Protein AF-A0A960UQD1-F1 (afdb_monomer)

Secondary structure (DSSP, 8-state):
-----TT---------PEEEEEEEEEE--TTHHHHHHHHHHHTTPEEEEEEEEEETTEEEEEEEEEE-TTS-HHHHHHHHHHHHHHHT--EEEEEE-HHHHHHHHHGGGSPP-------SS--HHHHHHHHHHHHHTT--------

Nearest PDB structures (foldseek):
  5is2-assembly1_A-2  TM=7.705E-01  e=4.097E-08  Mycobacterium avium 104
  5it4-assembly1_A-2  TM=7.720E-01  e=9.795E-08  Mycobacterium avium 104
  8a1z-assembly1_A  TM=7.760E-01  e=1.423E-07  Mycobacterium avium 104
  5t41-assembly1_A  TM=7.664E-01  e=1.612E-07  Mycobacterium avium 104
  1u8s-assembly1_A  TM=6.245E-01  e=1.828E-05  Vibrio cholerae

Solvent-accessible surface area (backbone atoms only — not comparable to full-atom values): 9170 Å² total; per-residue (Å²): 136,81,86,75,74,88,84,69,79,84,78,89,70,96,58,76,56,49,36,39,38,38,41,36,46,39,77,58,60,94,59,53,68,58,57,51,50,51,54,39,54,78,65,65,41,43,77,78,47,76,48,76,50,74,58,96,55,36,29,40,37,42,37,34,32,39,39,48,51,94,50,74,62,64,65,60,53,50,53,49,50,53,53,29,53,74,72,72,30,56,72,47,82,42,82,47,56,69,69,60,50,52,50,55,60,66,54,72,74,62,88,83,82,87,84,86,88,86,66,98,70,88,46,70,66,62,52,48,57,52,53,50,54,41,48,76,72,74,49,84,85,90,78,86,86,132

Structure (mmCIF, N/CA/C/O backbone):
data_AF-A0A960UQD1-F1
#
_entry.id   AF-A0A960UQD1-F1
#
loop_
_atom_site.group_PDB
_atom_site.id
_atom_site.type_symbol
_atom_site.label_atom_id
_atom_site.label_alt_id
_atom_site.label_comp_id
_atom_site.label_asym_id
_atom_site.label_entity_id
_atom_site.label_seq_id
_atom_site.pdbx_PDB_ins_code
_atom_site.Cartn_x
_atom_site.Cartn_y
_atom_site.Cartn_z
_atom_site.occupancy
_atom_site.B_iso_or_equiv
_atom_site.auth_seq_id
_atom_site.auth_comp_id
_atom_site.auth_asym_id
_atom_site.auth_atom_id
_atom_site.pdbx_PDB_model_num
ATOM 1 N N . MET A 1 1 ? -18.479 28.058 -7.627 1.00 35.34 1 MET A N 1
ATOM 2 C CA . MET A 1 1 ? -19.745 27.358 -7.336 1.00 35.34 1 MET A CA 1
ATOM 3 C C . MET A 1 1 ? -19.369 25.934 -6.967 1.00 35.34 1 MET A C 1
ATOM 5 O O . MET A 1 1 ? -19.118 25.126 -7.849 1.00 35.34 1 MET A O 1
ATOM 9 N N . ALA A 1 2 ? -19.114 25.714 -5.677 1.00 30.11 2 ALA A N 1
ATOM 10 C CA . ALA A 1 2 ? -18.651 24.439 -5.146 1.00 30.11 2 ALA A CA 1
ATOM 11 C C . ALA A 1 2 ? -19.854 23.504 -5.006 1.00 30.11 2 ALA A C 1
ATOM 13 O O . ALA A 1 2 ? -20.841 23.871 -4.375 1.00 30.11 2 ALA A O 1
ATOM 14 N N . LEU A 1 3 ? -19.773 22.325 -5.617 1.00 31.05 3 LEU A N 1
ATOM 15 C CA . LEU A 1 3 ? -20.678 21.222 -5.328 1.00 31.05 3 LEU A CA 1
ATOM 16 C C . LEU A 1 3 ? -20.189 20.586 -4.024 1.00 31.05 3 LEU A C 1
ATOM 18 O O . LEU A 1 3 ? -19.298 19.744 -4.027 1.00 31.05 3 LEU A O 1
ATOM 22 N N . THR A 1 4 ? -20.713 21.077 -2.906 1.00 34.16 4 THR A N 1
ATOM 23 C CA . THR A 1 4 ? -20.708 20.361 -1.631 1.00 34.16 4 THR A CA 1
ATOM 24 C C . THR A 1 4 ? -21.656 19.178 -1.757 1.00 34.16 4 THR A C 1
ATOM 26 O O . THR A 1 4 ? -22.856 19.368 -1.951 1.00 34.16 4 THR A O 1
ATOM 29 N N . ASP A 1 5 ? -21.091 17.980 -1.683 1.00 36.41 5 ASP A N 1
ATOM 30 C CA . ASP A 1 5 ? -21.817 16.731 -1.488 1.00 36.41 5 ASP A CA 1
ATOM 31 C C . ASP A 1 5 ? -22.584 16.797 -0.145 1.00 36.41 5 ASP A C 1
ATOM 33 O O . ASP A 1 5 ? -21.954 17.031 0.893 1.00 36.41 5 ASP A O 1
ATOM 37 N N . PRO A 1 6 ? -23.927 16.699 -0.142 1.00 37.41 6 PRO A N 1
ATOM 38 C CA . PRO A 1 6 ? -24.749 16.890 1.052 1.00 37.41 6 PRO A CA 1
ATOM 39 C C . PRO A 1 6 ? -24.779 15.691 2.018 1.00 37.41 6 PRO A C 1
ATOM 41 O O . PRO A 1 6 ? -25.396 15.818 3.072 1.00 37.41 6 PRO A O 1
ATOM 44 N N . ASP A 1 7 ? -24.089 14.581 1.729 1.00 41.88 7 ASP A N 1
ATOM 45 C CA . ASP A 1 7 ? -24.117 13.371 2.571 1.00 41.88 7 ASP A CA 1
ATOM 46 C C . ASP A 1 7 ? -22.856 13.147 3.425 1.00 41.88 7 ASP A C 1
ATOM 48 O O . ASP A 1 7 ? -22.615 12.039 3.909 1.00 41.88 7 ASP A O 1
ATOM 52 N N . HIS A 1 8 ? -22.054 14.185 3.693 1.00 44.03 8 HIS A N 1
ATOM 53 C CA . HIS A 1 8 ? -21.025 14.081 4.730 1.00 44.03 8 HIS A CA 1
ATOM 54 C C . HIS A 1 8 ? -21.624 14.435 6.103 1.00 44.03 8 HIS A C 1
ATOM 56 O O . HIS A 1 8 ? -21.796 15.620 6.405 1.00 44.03 8 HIS A O 1
ATOM 62 N N . PRO A 1 9 ? -21.929 13.458 6.982 1.00 36.34 9 PRO A N 1
ATOM 63 C CA . PRO A 1 9 ? -22.346 13.779 8.335 1.00 36.34 9 PRO A CA 1
ATOM 64 C C . PRO A 1 9 ? -21.193 14.488 9.046 1.00 36.34 9 PRO A C 1
ATOM 66 O O . PRO A 1 9 ? -20.072 13.978 9.133 1.00 36.34 9 PRO A O 1
ATOM 69 N N . ILE A 1 10 ? -21.496 15.683 9.544 1.00 42.16 10 ILE A N 1
ATOM 70 C CA . ILE A 1 10 ? -20.659 16.474 10.438 1.00 42.16 10 ILE A CA 1
ATOM 71 C C . ILE A 1 10 ? -20.647 15.733 11.783 1.00 42.16 10 ILE A C 1
ATOM 73 O O . ILE A 1 10 ? -21.479 15.989 12.648 1.00 42.16 10 ILE A O 1
ATOM 77 N N . LEU A 1 11 ? -19.762 14.748 11.951 1.00 39.75 11 LEU A N 1
ATOM 78 C CA . LEU A 1 11 ? -19.624 14.028 13.218 1.00 39.75 11 LEU A CA 1
ATOM 79 C C . LEU A 1 11 ? -18.665 14.776 14.139 1.00 39.75 11 LEU A C 1
ATOM 81 O O . LEU A 1 11 ? -17.478 14.472 14.229 1.00 39.75 11 LEU A O 1
ATOM 85 N N . ALA A 1 12 ? -19.221 15.743 14.860 1.00 40.84 12 ALA A N 1
ATOM 86 C CA . ALA A 1 12 ? -18.727 16.074 16.182 1.00 40.84 12 ALA A CA 1
ATOM 87 C C . ALA A 1 12 ? -19.370 15.111 17.193 1.00 40.84 12 ALA A C 1
ATOM 89 O O . ALA A 1 12 ? -20.384 15.451 17.784 1.00 40.84 12 ALA A O 1
ATOM 90 N N . GLU A 1 13 ? -18.780 13.928 17.391 1.00 35.16 13 GLU A N 1
ATOM 91 C CA . GLU A 1 13 ? -18.876 13.176 18.652 1.00 35.16 13 GLU A CA 1
ATOM 92 C C . GLU A 1 13 ? -17.563 12.420 18.894 1.00 35.16 13 GLU A C 1
ATOM 94 O O . GLU A 1 13 ? -17.196 11.480 18.190 1.00 35.16 13 GLU A O 1
ATOM 99 N N . THR A 1 14 ? -16.821 12.878 19.897 1.00 47.22 14 THR A N 1
ATOM 100 C CA . THR A 1 14 ? -15.576 12.297 20.388 1.00 47.22 14 THR A CA 1
ATOM 101 C C . THR A 1 14 ? -15.857 10.933 21.019 1.00 47.22 14 THR A C 1
ATOM 103 O O . THR A 1 14 ? -16.382 10.821 22.124 1.00 47.22 14 THR A O 1
ATOM 106 N N . SER A 1 15 ? -15.498 9.870 20.312 1.00 45.00 15 SER A N 1
ATOM 107 C CA . SER A 1 15 ? -15.229 8.536 20.850 1.00 45.00 15 SER A CA 1
ATOM 108 C C . SER A 1 15 ? -14.230 7.924 19.875 1.00 45.00 15 SER A C 1
ATOM 110 O O . SER A 1 15 ? -14.586 7.689 18.724 1.00 45.00 15 SER A O 1
ATOM 112 N N . ASP A 1 16 ? -12.962 7.817 20.284 1.00 56.06 16 ASP A N 1
ATOM 113 C CA . ASP A 1 16 ? -11.783 7.703 19.407 1.00 56.06 16 ASP A CA 1
ATOM 114 C C . ASP A 1 16 ? -11.838 6.501 18.447 1.00 56.06 16 ASP A C 1
ATOM 116 O O . ASP A 1 16 ? -11.430 5.384 18.774 1.00 56.06 16 ASP A O 1
ATOM 120 N N . SER A 1 17 ? -12.315 6.724 17.219 1.00 65.75 17 SER A N 1
ATOM 121 C CA . SER A 1 17 ? -12.055 5.795 16.121 1.00 65.75 17 SER A CA 1
ATOM 122 C C . SER A 1 17 ? -10.572 5.889 15.774 1.00 65.75 17 SER A C 1
ATOM 124 O O . SER A 1 17 ? -10.103 6.965 15.403 1.00 65.75 17 SER A O 1
ATOM 126 N N . SER A 1 18 ? -9.833 4.788 15.881 1.00 85.19 18 SER A N 1
ATOM 127 C CA . SER A 1 18 ? -8.400 4.784 15.573 1.00 85.19 18 SER A CA 1
ATOM 128 C C . SER A 1 18 ? -8.165 4.473 14.097 1.00 85.19 18 SER A C 1
ATOM 130 O O . SER A 1 18 ? -8.750 3.537 13.543 1.00 85.19 18 SER A O 1
ATOM 132 N N . LEU A 1 19 ? -7.314 5.272 13.450 1.00 93.12 19 LEU A N 1
ATOM 133 C CA . LEU A 1 19 ? -6.850 5.018 12.090 1.00 93.12 19 LEU A CA 1
ATOM 134 C C . LEU A 1 19 ? -5.531 4.255 12.139 1.00 93.12 19 LEU A C 1
ATOM 136 O O . LEU A 1 19 ? -4.618 4.605 12.892 1.00 93.12 19 LEU A O 1
ATOM 140 N N . LEU A 1 20 ? -5.425 3.216 11.319 1.00 94.06 20 LEU A N 1
ATOM 141 C CA . LEU A 1 20 ? -4.252 2.357 11.284 1.00 94.06 20 LEU A CA 1
ATOM 142 C C . LEU A 1 20 ? -3.884 2.045 9.838 1.00 94.06 20 LEU A C 1
ATOM 144 O O . LEU A 1 20 ? -4.717 1.576 9.067 1.00 94.06 20 LEU A O 1
ATOM 148 N N . LEU A 1 21 ? -2.627 2.289 9.479 1.00 95.38 21 LEU A N 1
ATOM 149 C CA . LEU A 1 21 ? -2.046 1.800 8.238 1.00 95.38 21 LEU A CA 1
ATOM 150 C C . LEU A 1 21 ? -1.383 0.449 8.502 1.00 95.38 21 LEU A C 1
ATOM 152 O O . LEU A 1 21 ? -0.510 0.327 9.363 1.00 95.38 21 LEU A O 1
ATOM 156 N N . ILE A 1 22 ? -1.800 -0.555 7.745 1.00 96.69 22 ILE A N 1
ATOM 157 C CA . ILE A 1 22 ? -1.249 -1.904 7.755 1.00 96.69 22 ILE A CA 1
ATOM 158 C C . ILE A 1 22 ? -0.400 -2.067 6.500 1.00 96.69 22 ILE A C 1
ATOM 160 O O . ILE A 1 22 ? -0.904 -1.896 5.393 1.00 96.69 22 ILE A O 1
ATOM 164 N N . ASN A 1 23 ? 0.867 -2.437 6.670 1.00 97.00 23 ASN A N 1
ATOM 165 C CA . ASN A 1 23 ? 1.766 -2.771 5.570 1.00 97.00 23 ASN A CA 1
ATOM 166 C C . ASN A 1 23 ? 2.217 -4.224 5.688 1.00 97.00 23 ASN A C 1
ATOM 168 O O . ASN A 1 23 ? 2.817 -4.618 6.688 1.00 97.00 23 ASN A O 1
ATOM 172 N N . ILE A 1 24 ? 1.953 -5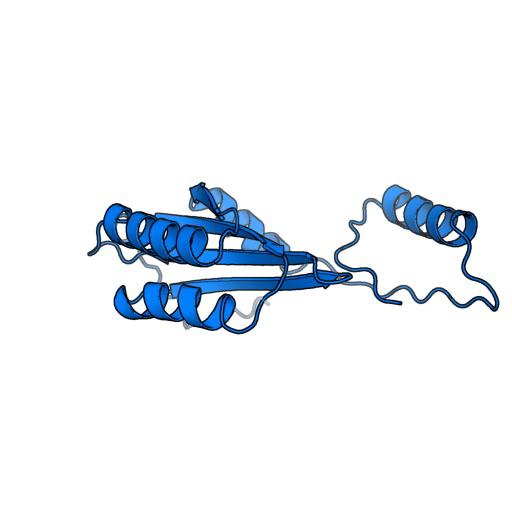.004 4.648 1.00 95.50 24 ILE A N 1
ATOM 173 C CA . ILE A 1 24 ? 2.365 -6.398 4.516 1.00 95.50 24 ILE A CA 1
ATOM 174 C C . ILE A 1 24 ? 3.306 -6.485 3.322 1.00 95.50 24 ILE A C 1
ATOM 176 O O . ILE A 1 24 ? 2.964 -6.053 2.220 1.00 95.50 24 ILE A O 1
ATOM 180 N N . SER A 1 25 ? 4.492 -7.043 3.535 1.00 94.38 25 SER A N 1
ATOM 181 C CA . SER A 1 25 ? 5.470 -7.260 2.473 1.00 94.38 25 SER A CA 1
ATOM 182 C C . SER A 1 25 ? 6.133 -8.618 2.628 1.00 94.38 25 SER A C 1
ATOM 184 O O . SER A 1 25 ? 6.475 -9.023 3.734 1.00 94.38 25 SER A O 1
ATOM 186 N N . GLY A 1 26 ? 6.299 -9.348 1.529 1.00 92.94 26 GLY A N 1
ATOM 187 C CA . GLY A 1 26 ? 6.862 -10.695 1.582 1.00 92.94 26 GLY A CA 1
ATOM 188 C C . GLY A 1 26 ? 6.631 -11.490 0.307 1.00 92.94 26 GLY A C 1
ATOM 189 O O . GLY A 1 26 ? 6.361 -10.921 -0.745 1.00 92.94 26 GLY A O 1
ATOM 190 N N . VAL A 1 27 ? 6.755 -12.811 0.408 1.00 93.44 27 VAL A N 1
ATOM 191 C CA . VAL A 1 27 ? 6.459 -13.722 -0.704 1.00 93.44 27 VAL A CA 1
ATOM 192 C C . VAL A 1 27 ? 4.944 -13.861 -0.848 1.00 93.44 27 VAL A C 1
ATOM 194 O O . VAL A 1 27 ? 4.256 -14.190 0.120 1.00 93.44 27 VAL A O 1
ATOM 197 N N . ASP A 1 28 ? 4.438 -13.611 -2.050 1.00 93.06 28 ASP A N 1
ATOM 198 C CA . ASP A 1 28 ? 3.035 -13.746 -2.409 1.00 93.06 28 ASP A CA 1
ATOM 199 C C . ASP A 1 28 ? 2.604 -15.210 -2.356 1.00 93.06 28 ASP A C 1
ATOM 201 O O . ASP A 1 28 ? 3.318 -16.119 -2.789 1.00 93.06 28 ASP A O 1
ATOM 205 N N . ARG A 1 29 ? 1.419 -15.441 -1.794 1.00 91.19 29 ARG A N 1
ATOM 206 C CA . ARG A 1 29 ? 0.824 -16.768 -1.660 1.00 91.19 29 ARG A CA 1
ATOM 207 C C . ARG A 1 29 ? -0.694 -16.657 -1.740 1.00 91.19 29 ARG A C 1
ATOM 209 O O . ARG A 1 29 ? -1.274 -15.722 -1.176 1.00 91.19 29 ARG A O 1
ATOM 216 N N . PRO A 1 30 ? -1.372 -17.645 -2.346 1.00 92.94 30 PRO A N 1
ATOM 217 C CA . PRO A 1 30 ? -2.823 -17.699 -2.322 1.00 92.94 30 PRO A CA 1
ATOM 218 C C . PRO A 1 30 ? -3.373 -17.619 -0.892 1.00 92.94 30 PRO A C 1
ATOM 220 O O . PRO A 1 30 ? -2.919 -18.320 0.011 1.00 92.94 30 PRO A O 1
ATOM 223 N N . GLY A 1 31 ? -4.383 -16.771 -0.697 1.00 93.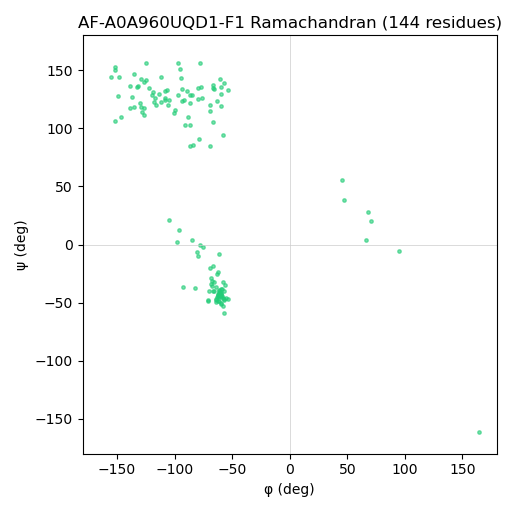69 31 GLY A N 1
ATOM 224 C CA . GLY A 1 31 ? -5.126 -16.683 0.560 1.00 93.69 31 GLY A CA 1
ATOM 225 C C . GLY A 1 31 ? -4.656 -15.620 1.554 1.00 93.69 31 GLY A C 1
ATOM 226 O O . GLY A 1 31 ? -5.381 -15.406 2.525 1.00 93.69 31 GLY A O 1
ATOM 227 N N . ILE A 1 32 ? -3.544 -1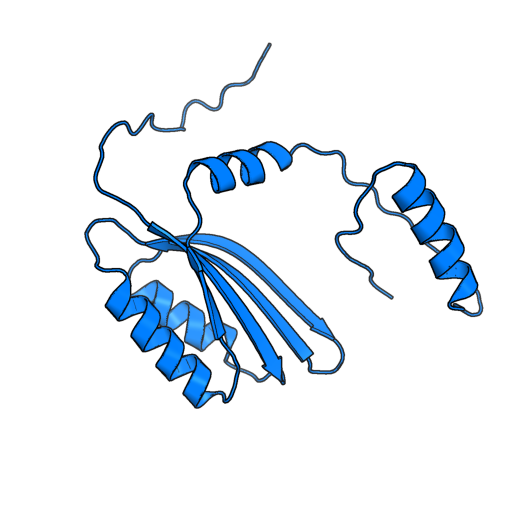4.909 1.311 1.00 94.19 32 ILE A N 1
ATOM 228 C CA . ILE A 1 32 ? -3.089 -13.810 2.188 1.00 94.19 32 ILE A CA 1
ATOM 229 C C . ILE A 1 32 ? -4.185 -12.746 2.322 1.00 94.19 32 ILE A C 1
ATOM 231 O O . ILE A 1 32 ? -4.694 -12.525 3.420 1.00 94.19 32 ILE A O 1
ATOM 235 N N . SER A 1 33 ? -4.621 -12.145 1.210 1.00 93.88 33 SER A N 1
ATOM 236 C CA . SER A 1 33 ? -5.619 -11.067 1.239 1.00 93.88 33 SER A CA 1
ATOM 237 C C . SER A 1 33 ? -6.937 -11.537 1.863 1.00 93.88 33 SER A C 1
ATOM 239 O O . SER A 1 33 ? -7.473 -10.840 2.716 1.00 93.88 33 SER A O 1
ATOM 241 N N . ARG A 1 34 ? -7.398 -12.760 1.538 1.00 96.12 34 ARG A N 1
ATOM 242 C CA . ARG A 1 34 ? -8.583 -13.390 2.160 1.00 96.12 34 ARG A CA 1
ATOM 243 C C . ARG A 1 34 ? -8.434 -13.498 3.677 1.00 96.12 34 ARG A C 1
ATOM 245 O O . ARG A 1 34 ? -9.360 -13.172 4.406 1.00 96.12 34 ARG A O 1
ATOM 252 N N . SER A 1 35 ? -7.295 -13.992 4.160 1.00 95.88 35 SER A N 1
ATOM 253 C CA . SER A 1 35 ? -7.084 -14.213 5.591 1.00 95.88 35 SER A CA 1
ATOM 254 C C . SER A 1 35 ? -6.994 -12.911 6.377 1.00 95.88 35 SER A C 1
ATOM 256 O O . SER A 1 35 ? -7.407 -12.882 7.534 1.00 95.88 35 SER A O 1
ATOM 258 N N . ILE A 1 36 ? -6.428 -11.863 5.781 1.00 95.81 36 ILE A N 1
ATOM 259 C CA . ILE A 1 36 ? -6.344 -10.542 6.404 1.00 95.81 36 ILE A CA 1
ATOM 260 C C . ILE A 1 36 ? -7.731 -9.902 6.449 1.00 95.81 36 ILE A C 1
ATOM 262 O O . ILE A 1 36 ? -8.168 -9.471 7.514 1.00 95.81 36 ILE A O 1
ATOM 266 N N . THR A 1 37 ? -8.463 -9.896 5.332 1.00 96.12 37 THR A N 1
ATOM 267 C CA . THR A 1 37 ? -9.807 -9.304 5.286 1.00 96.12 37 THR A CA 1
ATOM 268 C C . THR A 1 37 ? -10.828 -10.083 6.109 1.00 96.12 37 THR A C 1
ATOM 270 O O . THR A 1 37 ? -11.732 -9.467 6.661 1.00 96.12 37 THR A O 1
ATOM 273 N N . GLU A 1 38 ? -10.664 -11.398 6.277 1.00 97.19 38 GLU A N 1
ATOM 274 C CA . GLU A 1 38 ? -11.474 -12.213 7.191 1.00 97.19 38 GLU A CA 1
ATOM 275 C C . GLU A 1 38 ? -11.356 -11.725 8.642 1.00 97.19 38 GLU A C 1
ATOM 277 O O . GLU A 1 38 ? -12.376 -11.548 9.304 1.00 97.19 38 GLU A O 1
ATOM 282 N N . VAL A 1 39 ? -10.140 -11.434 9.121 1.00 95.62 39 VAL A N 1
ATOM 283 C CA . VAL A 1 39 ? -9.938 -10.862 10.465 1.00 95.62 39 VAL A CA 1
ATOM 284 C C . VAL A 1 39 ? -10.570 -9.475 10.553 1.00 95.62 39 VAL A C 1
ATOM 286 O O . VAL A 1 39 ? -11.349 -9.213 11.462 1.00 95.62 39 VAL A O 1
ATOM 289 N N . LEU A 1 40 ? -10.298 -8.592 9.589 1.00 95.81 40 LEU A N 1
ATOM 290 C CA . LEU A 1 40 ? -10.871 -7.239 9.586 1.00 95.81 40 LEU A CA 1
ATOM 291 C C . LEU A 1 40 ? -12.411 -7.261 9.610 1.00 95.81 40 LEU A C 1
ATOM 293 O O . LEU A 1 40 ? -13.028 -6.482 10.338 1.00 95.81 40 LEU A O 1
ATOM 297 N N . ALA A 1 41 ? -13.028 -8.184 8.868 1.00 95.69 41 ALA A N 1
ATOM 298 C CA . ALA A 1 41 ? -14.475 -8.354 8.820 1.00 95.69 41 ALA A CA 1
ATOM 299 C C . ALA A 1 41 ? -15.061 -8.837 10.157 1.00 95.69 41 ALA A C 1
ATOM 301 O O . ALA A 1 41 ? -16.098 -8.326 10.577 1.00 95.69 41 ALA A O 1
ATOM 302 N N . GLN A 1 42 ? -14.395 -9.764 10.860 1.00 94.56 42 GLN A N 1
ATOM 303 C CA . GLN A 1 42 ? -14.823 -10.235 12.191 1.00 94.56 42 GLN A CA 1
ATOM 304 C C . GLN A 1 42 ? -14.924 -9.095 13.210 1.00 94.56 42 GLN A C 1
ATOM 306 O O . GLN A 1 42 ? -15.791 -9.108 14.081 1.00 94.56 42 GLN A O 1
ATOM 311 N N . TYR A 1 43 ? -14.064 -8.090 13.062 1.00 92.06 43 TYR A N 1
ATOM 312 C CA . TYR A 1 43 ? -14.029 -6.901 13.903 1.00 92.06 43 TYR A CA 1
ATOM 313 C C . TYR A 1 43 ? -14.802 -5.716 13.309 1.00 92.06 43 TYR A C 1
ATOM 315 O O . TYR A 1 43 ? -14.685 -4.600 13.803 1.00 92.06 43 TYR A O 1
ATOM 323 N N . ASN A 1 44 ? -15.615 -5.909 12.264 1.00 91.69 44 ASN A N 1
ATOM 324 C CA . ASN A 1 44 ? -16.381 -4.832 11.622 1.00 91.69 44 ASN A CA 1
ATOM 325 C C . ASN A 1 44 ? -15.523 -3.577 11.331 1.00 91.69 44 ASN A C 1
ATOM 327 O O . ASN A 1 44 ? -15.946 -2.440 11.555 1.00 91.69 44 ASN A O 1
ATOM 331 N N . VAL A 1 45 ? -14.271 -3.798 10.925 1.00 94.38 45 VAL A N 1
ATOM 332 C CA . VAL A 1 45 ? -13.314 -2.733 10.626 1.00 94.38 45 VAL A CA 1
ATOM 333 C C . VAL A 1 45 ? -13.641 -2.149 9.258 1.00 94.38 45 VAL A C 1
ATOM 335 O O . VAL A 1 45 ? -13.862 -2.882 8.295 1.00 94.38 45 VAL A O 1
ATOM 338 N N . GLN A 1 46 ? -13.628 -0.823 9.152 1.00 94.31 46 GLN A N 1
ATOM 339 C CA . GLN A 1 46 ? -13.810 -0.146 7.875 1.00 94.31 46 GLN A CA 1
ATOM 340 C C . GLN A 1 46 ? -12.467 -0.040 7.145 1.00 94.31 46 GLN A C 1
ATOM 342 O O . GLN A 1 46 ? -11.494 0.462 7.705 1.00 94.31 46 GLN A O 1
ATOM 347 N N . ILE A 1 47 ? -12.418 -0.466 5.882 1.00 94.81 47 ILE A N 1
ATOM 348 C CA . ILE A 1 47 ? -11.283 -0.207 4.985 1.00 94.81 47 ILE A CA 1
ATOM 349 C C . ILE A 1 47 ? -11.518 1.150 4.317 1.00 94.81 47 ILE A C 1
ATOM 351 O O . ILE A 1 47 ? -12.553 1.358 3.687 1.00 94.81 47 ILE A O 1
ATOM 355 N N . LEU A 1 48 ? -10.576 2.075 4.491 1.00 93.44 48 LEU A N 1
ATOM 356 C CA . LEU A 1 48 ? -10.607 3.414 3.895 1.00 93.44 48 LEU A CA 1
ATOM 357 C C . LEU A 1 48 ? -9.862 3.455 2.562 1.00 93.44 48 LEU A C 1
ATOM 359 O O . LEU A 1 48 ? -10.291 4.140 1.641 1.00 93.44 48 LEU A O 1
ATOM 363 N N . ASP A 1 49 ? -8.760 2.713 2.467 1.00 91.38 49 ASP A N 1
ATOM 364 C CA . ASP A 1 49 ? -7.985 2.544 1.241 1.00 91.38 49 ASP A CA 1
ATOM 365 C C . ASP A 1 49 ? -7.268 1.192 1.258 1.00 91.38 49 ASP A C 1
ATOM 367 O O . ASP A 1 49 ? -6.917 0.669 2.320 1.00 91.38 49 ASP A O 1
ATOM 371 N N . MET A 1 50 ? -7.055 0.616 0.080 1.00 94.44 50 MET A N 1
ATOM 372 C CA . MET A 1 50 ? -6.304 -0.624 -0.071 1.00 94.44 50 MET A CA 1
ATOM 373 C C . MET A 1 50 ? -5.584 -0.632 -1.416 1.00 94.44 50 MET A C 1
ATOM 375 O O . MET A 1 50 ? -6.198 -0.475 -2.470 1.00 94.44 50 MET A O 1
ATOM 379 N N . GLY A 1 51 ? -4.280 -0.890 -1.376 1.00 92.19 51 GLY A N 1
ATOM 380 C CA . GLY A 1 51 ? -3.438 -1.017 -2.557 1.00 92.19 51 GLY A CA 1
ATOM 381 C C . GLY A 1 51 ? -2.583 -2.272 -2.481 1.00 92.19 51 GLY A 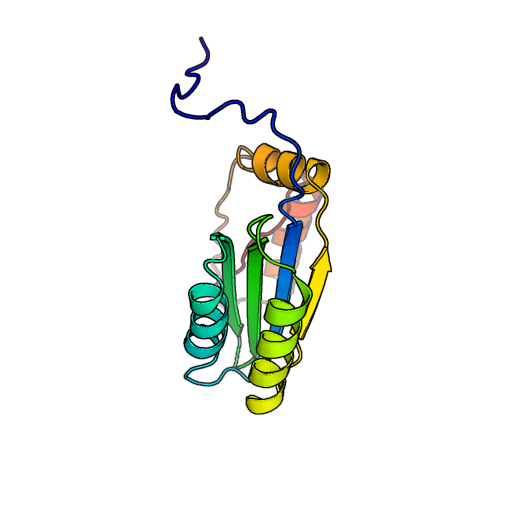C 1
ATOM 382 O O . GLY A 1 51 ? -1.989 -2.565 -1.447 1.00 92.19 51 GLY A O 1
ATOM 383 N N . GLN A 1 52 ? -2.497 -3.002 -3.591 1.00 93.81 52 GLN A N 1
ATOM 384 C CA . GLN A 1 52 ? -1.642 -4.177 -3.714 1.00 93.81 52 GLN A CA 1
ATOM 385 C C . GLN A 1 52 ? -0.782 -4.085 -4.970 1.00 93.81 52 GLN A C 1
ATOM 387 O O . GLN A 1 52 ? -1.242 -3.666 -6.033 1.00 93.81 52 GLN A O 1
ATOM 392 N N . SER A 1 53 ? 0.453 -4.555 -4.858 1.00 93.88 53 SER A N 1
ATOM 393 C CA . SER A 1 53 ? 1.320 -4.853 -5.992 1.00 93.88 53 SER A CA 1
ATOM 394 C C . SER A 1 53 ? 2.002 -6.201 -5.787 1.00 93.88 53 SER A C 1
ATOM 396 O O . SER A 1 53 ? 2.285 -6.597 -4.656 1.00 93.88 53 SER A O 1
ATOM 398 N N . VAL A 1 54 ? 2.237 -6.910 -6.890 1.00 91.62 54 VAL A N 1
ATOM 399 C CA . VAL A 1 54 ? 3.014 -8.150 -6.910 1.00 91.62 54 VAL A CA 1
ATOM 400 C C . VAL A 1 54 ? 4.048 -8.034 -8.021 1.00 91.62 54 VAL A C 1
ATOM 402 O O . VAL A 1 54 ? 3.688 -7.811 -9.177 1.00 91.62 54 VAL A O 1
ATOM 405 N N . ILE A 1 55 ? 5.328 -8.162 -7.676 1.00 88.06 55 ILE A N 1
ATOM 406 C CA . ILE A 1 55 ? 6.446 -8.126 -8.629 1.00 88.06 55 ILE A CA 1
ATOM 407 C C . ILE A 1 55 ? 7.300 -9.369 -8.392 1.00 88.06 55 ILE A C 1
ATOM 409 O O . ILE A 1 55 ? 7.901 -9.487 -7.332 1.00 88.06 55 ILE A O 1
AT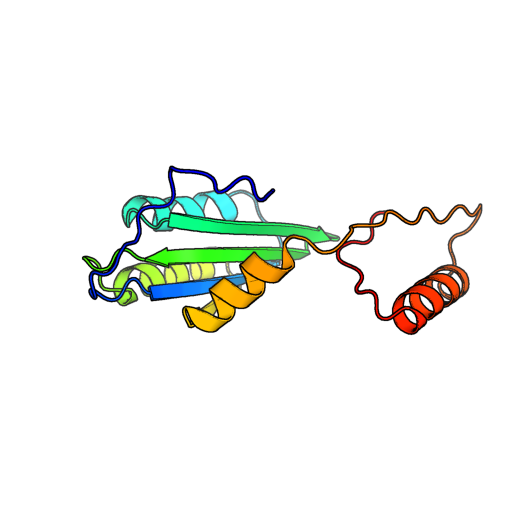OM 413 N N . HIS A 1 56 ? 7.354 -10.289 -9.363 1.00 87.75 56 HIS A N 1
ATOM 414 C CA . HIS A 1 56 ? 8.102 -11.555 -9.257 1.00 87.75 56 HIS A CA 1
ATOM 415 C C . HIS A 1 56 ? 7.888 -12.271 -7.911 1.00 87.75 56 HIS A C 1
ATOM 417 O O . HIS A 1 56 ? 8.842 -12.526 -7.185 1.00 87.75 56 HIS A O 1
ATOM 423 N N . GLU A 1 57 ? 6.624 -12.537 -7.564 1.00 88.44 57 GLU A N 1
ATOM 424 C CA . GLU A 1 57 ? 6.223 -13.174 -6.295 1.00 88.44 57 GLU A CA 1
ATOM 425 C C . GLU A 1 57 ? 6.495 -12.335 -5.037 1.00 88.44 57 GLU A C 1
ATOM 427 O O . GLU A 1 57 ? 6.222 -12.790 -3.935 1.00 88.44 57 GLU A O 1
ATOM 432 N N . SER A 1 58 ? 6.985 -11.100 -5.149 1.00 92.12 58 SER A N 1
ATOM 433 C CA . SER A 1 58 ? 7.073 -10.179 -4.018 1.00 92.12 58 SER A CA 1
ATOM 434 C C . SER A 1 58 ? 5.775 -9.388 -3.889 1.00 92.12 58 SER A C 1
ATOM 436 O O . SER A 1 58 ? 5.471 -8.536 -4.725 1.00 92.12 58 SER A O 1
ATOM 438 N N . LEU A 1 59 ? 5.007 -9.691 -2.844 1.00 94.06 59 LEU A N 1
ATOM 439 C CA . LEU A 1 59 ? 3.803 -8.976 -2.445 1.00 94.06 59 LEU A CA 1
ATOM 440 C C . LEU A 1 59 ? 4.172 -7.707 -1.676 1.00 94.06 59 LEU A C 1
ATOM 442 O O . LEU A 1 59 ? 4.959 -7.744 -0.729 1.00 94.06 59 LEU A O 1
ATOM 446 N N . SER A 1 60 ? 3.508 -6.609 -2.020 1.00 95.12 60 SER A N 1
ATOM 447 C CA . SER A 1 60 ? 3.362 -5.434 -1.168 1.00 95.12 60 SER A CA 1
ATOM 448 C C . SER A 1 60 ? 1.882 -5.063 -1.101 1.00 95.12 60 SER A C 1
ATOM 450 O O . SER A 1 60 ? 1.260 -4.791 -2.130 1.00 95.12 60 SER A O 1
ATOM 452 N N . LEU A 1 61 ? 1.316 -5.098 0.103 1.00 95.88 61 LEU A N 1
ATOM 453 C CA . LEU A 1 61 ? -0.084 -4.805 0.394 1.00 95.88 61 LEU A CA 1
ATOM 454 C C . LEU A 1 61 ? -0.154 -3.732 1.483 1.00 95.88 61 LEU A C 1
ATOM 456 O O . LEU A 1 61 ? 0.301 -3.947 2.606 1.00 95.88 61 LEU A O 1
ATOM 460 N N . GLY A 1 62 ? -0.733 -2.588 1.134 1.00 96.50 62 GLY A N 1
ATOM 461 C CA . GLY A 1 62 ? -1.062 -1.503 2.050 1.00 96.50 62 GLY A CA 1
ATOM 462 C C . GLY A 1 62 ? -2.568 -1.450 2.279 1.00 96.50 62 GLY A C 1
ATOM 463 O O . GLY A 1 62 ? -3.341 -1.523 1.322 1.00 96.50 62 GLY A O 1
ATOM 464 N N . ILE A 1 63 ? -2.993 -1.334 3.535 1.00 96.62 63 ILE A N 1
ATOM 465 C CA . ILE A 1 63 ? -4.406 -1.213 3.905 1.00 96.62 63 ILE A CA 1
ATOM 466 C C . I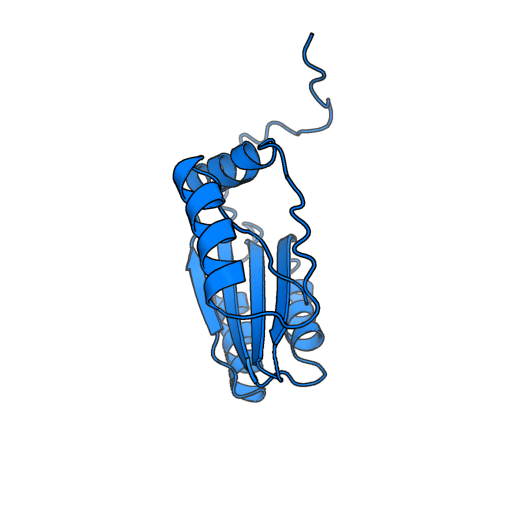LE A 1 63 ? -4.540 -0.119 4.952 1.00 96.62 63 ILE A C 1
ATOM 468 O O . ILE A 1 63 ? -4.004 -0.241 6.053 1.00 96.62 63 ILE A O 1
ATOM 472 N N . LEU A 1 64 ? -5.279 0.934 4.631 1.00 95.25 64 LEU A N 1
ATOM 473 C CA . LEU A 1 64 ? -5.665 1.948 5.594 1.00 95.25 64 LEU A CA 1
ATOM 474 C C . LEU A 1 64 ? -7.036 1.595 6.160 1.00 95.25 64 LEU A C 1
ATOM 476 O O . LEU A 1 64 ? -8.006 1.451 5.413 1.00 95.25 64 LEU A O 1
ATOM 480 N N . ILE A 1 65 ? -7.123 1.469 7.479 1.00 95.12 65 ILE A N 1
ATOM 481 C CA . ILE A 1 65 ? -8.344 1.059 8.166 1.00 95.12 65 ILE A CA 1
ATOM 482 C C . ILE A 1 65 ? -8.771 2.057 9.240 1.00 95.12 65 ILE A C 1
ATOM 484 O O . ILE A 1 65 ? -7.947 2.773 9.810 1.00 95.12 65 ILE A O 1
ATOM 488 N N . ARG A 1 66 ? -10.068 2.048 9.552 1.00 93.38 66 ARG A N 1
ATOM 489 C CA . ARG A 1 66 ? -10.666 2.706 10.714 1.00 93.38 66 ARG A CA 1
ATOM 490 C C . ARG A 1 66 ? -11.274 1.650 11.625 1.00 93.38 66 ARG A C 1
ATOM 492 O O . ARG A 1 66 ? -12.182 0.918 11.226 1.00 93.38 66 ARG A O 1
ATOM 499 N N . ILE A 1 67 ? -10.779 1.591 12.855 1.00 90.94 67 ILE A N 1
ATOM 500 C CA . ILE A 1 67 ? -11.308 0.706 13.890 1.00 90.94 67 ILE A CA 1
ATOM 501 C C . ILE A 1 67 ? -12.462 1.435 14.597 1.00 90.94 67 ILE A C 1
ATOM 503 O O . ILE A 1 67 ? -12.281 2.584 15.018 1.00 90.94 67 ILE A O 1
ATOM 507 N N . PRO A 1 68 ? -13.648 0.810 14.732 1.00 86.88 68 PRO A N 1
ATOM 508 C CA . PRO A 1 68 ? -14.779 1.425 15.416 1.00 86.88 68 PRO A CA 1
ATOM 509 C C . PRO A 1 68 ? -14.446 1.739 16.881 1.00 86.88 68 PRO A C 1
ATOM 511 O O . PRO A 1 68 ? -13.839 0.907 17.554 1.00 86.88 68 PRO A O 1
ATOM 514 N N . PRO A 1 69 ? -14.925 2.862 17.440 1.00 78.62 69 PRO A N 1
ATOM 515 C CA . PRO A 1 69 ? -14.575 3.276 18.802 1.00 78.62 69 PRO A CA 1
ATOM 516 C C . PRO A 1 69 ? -15.101 2.347 19.900 1.00 78.62 69 PRO A C 1
ATOM 518 O O . PRO A 1 69 ? -14.603 2.341 21.021 1.00 78.62 69 PRO A O 1
ATOM 521 N N . ARG A 1 70 ? -16.101 1.515 19.581 1.00 74.19 70 ARG A N 1
ATOM 522 C CA . ARG A 1 70 ? -16.631 0.487 20.489 1.00 74.19 70 ARG A CA 1
ATOM 523 C C . ARG A 1 70 ? -15.714 -0.734 20.624 1.00 74.19 70 ARG A C 1
ATOM 525 O O . ARG A 1 70 ? -16.052 -1.651 21.369 1.00 74.19 70 ARG A O 1
ATOM 532 N N . GLN A 1 71 ? -14.596 -0.778 19.901 1.00 68.81 71 GLN A N 1
ATOM 533 C CA . GLN A 1 71 ? -13.641 -1.878 19.928 1.00 68.81 71 GLN A CA 1
ATOM 534 C C . GLN A 1 71 ? -12.256 -1.381 20.331 1.00 68.81 71 GLN A C 1
ATOM 536 O O . GLN A 1 71 ? -11.752 -0.392 19.808 1.00 68.81 71 GLN A O 1
ATOM 541 N N . SER A 1 72 ? -11.608 -2.113 21.238 1.00 73.06 72 SER A N 1
ATOM 542 C CA . SER A 1 72 ? -10.173 -1.944 21.450 1.00 73.06 72 SER A CA 1
ATOM 543 C C . SER A 1 72 ? -9.435 -2.413 20.193 1.00 73.06 72 SER A C 1
ATOM 545 O O . SER A 1 72 ? -9.740 -3.480 19.663 1.00 73.06 72 SER A O 1
ATOM 547 N N . GLY A 1 73 ? -8.458 -1.642 19.711 1.00 74.56 73 GLY A N 1
ATOM 548 C CA . GLY A 1 73 ? -7.652 -2.029 18.547 1.00 74.56 73 GLY A CA 1
ATOM 549 C C . GLY A 1 73 ? -6.709 -3.210 18.812 1.00 74.56 73 GLY A C 1
ATOM 550 O O . GLY A 1 73 ? -6.292 -3.889 17.875 1.00 74.56 73 GLY A O 1
ATOM 551 N N . ALA A 1 74 ? -6.395 -3.501 20.080 1.00 80.75 74 ALA A N 1
ATOM 552 C CA . ALA A 1 74 ? -5.431 -4.539 20.453 1.00 80.75 74 ALA A CA 1
ATOM 553 C C . ALA A 1 74 ? -5.828 -5.966 19.997 1.00 80.75 74 ALA A C 1
ATOM 555 O O . ALA A 1 74 ? -4.968 -6.649 19.438 1.00 80.75 74 ALA A O 1
ATOM 556 N N . PRO A 1 75 ? -7.088 -6.428 20.162 1.00 87.94 75 PRO A N 1
ATOM 557 C CA . PRO A 1 75 ? -7.567 -7.682 19.573 1.00 87.94 75 PRO A CA 1
ATOM 558 C C . PRO A 1 75 ? -7.354 -7.794 18.058 1.00 87.94 75 PRO A C 1
ATOM 560 O O . PRO A 1 75 ? -6.807 -8.792 17.600 1.00 87.94 75 PRO A O 1
ATOM 563 N N . VAL A 1 76 ? -7.703 -6.751 17.294 1.00 91.44 76 VAL A N 1
ATOM 564 C CA . VAL A 1 76 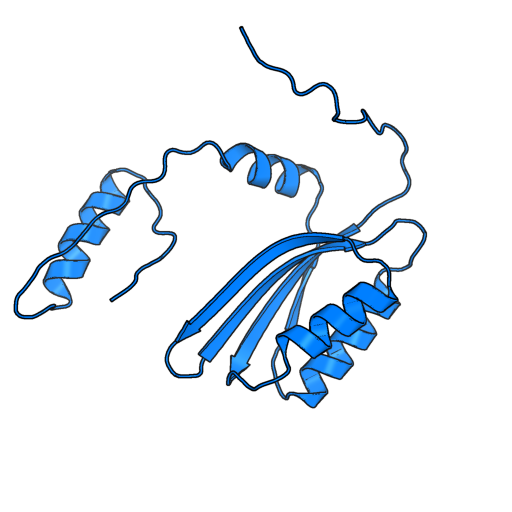? -7.557 -6.741 15.827 1.00 91.44 76 VAL A CA 1
ATOM 565 C C . VAL A 1 76 ? -6.091 -6.905 15.433 1.00 91.44 76 VAL A C 1
ATOM 567 O O . VAL A 1 76 ? -5.748 -7.752 14.611 1.00 91.44 76 VAL A O 1
ATOM 570 N N . VAL A 1 77 ? -5.208 -6.114 16.050 1.00 93.12 77 VAL A N 1
ATOM 571 C CA . VAL A 1 77 ? -3.763 -6.151 15.777 1.00 93.12 77 VAL A CA 1
ATOM 572 C C . VAL A 1 77 ? -3.176 -7.519 16.120 1.00 93.12 77 VAL A C 1
ATOM 574 O O . VAL A 1 77 ? -2.395 -8.067 15.342 1.00 93.12 77 VAL A O 1
ATOM 577 N N . LYS A 1 78 ? -3.574 -8.097 17.257 1.00 94.38 78 LYS A N 1
ATOM 578 C CA . LYS A 1 78 ? -3.129 -9.425 17.685 1.00 94.38 78 LYS A CA 1
ATOM 579 C C . LYS A 1 78 ? -3.505 -10.494 16.660 1.00 94.38 78 LYS A C 1
ATOM 581 O O . LYS A 1 78 ? -2.636 -11.250 16.234 1.00 94.38 78 LYS A O 1
ATOM 586 N N . ASP A 1 79 ? -4.764 -10.554 16.245 1.00 95.44 79 ASP A N 1
ATOM 587 C CA . ASP A 1 79 ? -5.224 -11.594 15.323 1.00 95.44 79 ASP A CA 1
ATOM 588 C C . ASP A 1 79 ? -4.597 -11.438 13.931 1.00 95.44 79 ASP A C 1
ATOM 590 O O . ASP A 1 79 ? -4.211 -12.431 13.307 1.00 95.44 79 ASP A O 1
ATOM 594 N N . LEU A 1 80 ? -4.381 -10.199 13.478 1.00 95.69 80 LEU A N 1
ATOM 595 C CA . LEU A 1 80 ? -3.623 -9.916 12.259 1.00 95.69 80 LEU A CA 1
ATOM 596 C C . LEU A 1 80 ? -2.163 -10.383 12.357 1.00 95.69 8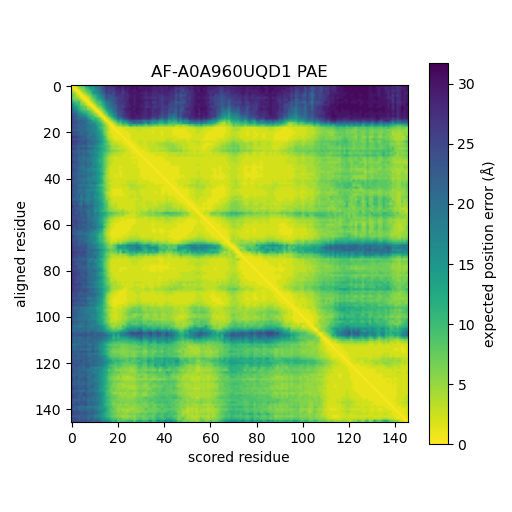0 LEU A C 1
ATOM 598 O O . LEU A 1 80 ? -1.668 -10.996 11.410 1.00 95.69 80 LEU A O 1
ATOM 602 N N . LEU A 1 81 ? -1.488 -10.164 13.493 1.00 95.56 81 LEU A N 1
ATOM 603 C CA . LEU A 1 81 ? -0.138 -10.690 13.741 1.00 95.56 81 LEU A CA 1
ATOM 604 C C . LEU A 1 81 ? -0.107 -12.222 13.664 1.00 95.56 81 LEU A C 1
ATOM 606 O O . LEU A 1 81 ? 0.788 -12.781 13.032 1.00 95.56 81 LEU A O 1
ATOM 610 N N . PHE A 1 82 ? -1.096 -12.907 14.248 1.00 95.31 82 PHE A N 1
ATOM 611 C CA . PHE A 1 82 ? -1.197 -14.368 14.169 1.00 95.31 82 PHE A CA 1
ATOM 612 C C . PHE A 1 82 ? -1.381 -14.863 12.733 1.00 95.31 82 PHE A C 1
ATOM 614 O O . PHE A 1 82 ? -0.714 -15.817 12.326 1.00 95.31 82 PHE A O 1
ATOM 621 N N . ARG A 1 83 ? -2.251 -14.218 11.943 1.00 94.56 83 ARG A N 1
ATOM 622 C CA . ARG A 1 83 ? -2.430 -14.576 10.528 1.00 94.56 83 ARG A CA 1
ATOM 623 C C . ARG A 1 83 ? -1.161 -14.328 9.723 1.00 94.56 83 ARG A C 1
ATOM 625 O O . ARG A 1 83 ? -0.728 -15.224 9.007 1.00 94.56 83 ARG A O 1
ATOM 632 N N . ALA A 1 84 ? -0.535 -13.165 9.871 1.00 93.06 84 ALA A N 1
ATOM 633 C CA . ALA A 1 84 ? 0.706 -12.838 9.174 1.00 93.06 84 ALA A CA 1
ATOM 634 C C . ALA A 1 84 ? 1.828 -13.839 9.508 1.00 93.06 84 ALA A C 1
ATOM 636 O O . ALA A 1 84 ? 2.469 -14.384 8.608 1.00 93.06 84 ALA A O 1
ATOM 637 N N . HIS A 1 85 ? 1.982 -14.183 10.790 1.00 93.38 85 HIS A N 1
ATOM 638 C CA . HIS A 1 85 ? 2.922 -15.209 11.232 1.00 93.38 85 HIS A CA 1
ATOM 639 C C . HIS A 1 85 ? 2.627 -16.583 10.610 1.00 93.38 85 HIS A C 1
ATOM 641 O O . HIS A 1 85 ? 3.550 -17.256 10.160 1.00 93.38 85 HIS A O 1
ATOM 647 N N . HIS A 1 86 ? 1.357 -16.996 10.523 1.00 92.44 86 HIS A N 1
ATOM 648 C CA . HIS A 1 86 ? 0.972 -18.255 9.871 1.00 92.44 86 HIS A CA 1
ATOM 649 C C . HIS A 1 86 ? 1.408 -18.321 8.397 1.00 92.44 86 HIS A C 1
ATOM 651 O O . HIS A 1 86 ? 1.859 -19.367 7.935 1.00 92.44 86 HIS A O 1
ATOM 657 N N . PHE A 1 87 ? 1.325 -17.206 7.668 1.00 90.88 87 PHE A N 1
ATOM 658 C CA . PHE A 1 87 ? 1.814 -17.120 6.288 1.00 90.88 87 PHE A CA 1
ATOM 659 C C . PHE A 1 87 ? 3.333 -16.922 6.180 1.00 90.88 87 PHE A C 1
ATOM 661 O O . PHE A 1 87 ? 3.876 -17.042 5.080 1.00 90.88 87 PHE A O 1
ATOM 668 N N . GLY A 1 88 ? 4.024 -16.655 7.291 1.00 92.12 88 GLY A N 1
ATOM 669 C CA . GLY A 1 88 ? 5.447 -16.318 7.308 1.00 92.12 88 GLY A CA 1
ATOM 670 C C . GLY A 1 88 ? 5.747 -14.958 6.676 1.00 92.12 88 GLY A C 1
ATOM 671 O O . GLY A 1 88 ? 6.828 -14.780 6.118 1.00 92.12 88 GLY A O 1
ATOM 672 N N . ILE A 1 89 ? 4.793 -14.021 6.716 1.00 91.00 89 ILE A N 1
ATOM 673 C CA . ILE A 1 89 ? 4.928 -12.688 6.118 1.00 91.00 89 ILE A CA 1
ATOM 674 C C . ILE A 1 89 ? 5.066 -11.612 7.206 1.00 91.00 89 ILE A C 1
ATOM 676 O O . ILE A 1 89 ? 4.287 -11.596 8.161 1.00 91.00 89 ILE A O 1
ATOM 680 N N . PRO A 1 90 ? 6.040 -10.698 7.081 1.00 92.88 90 PRO A N 1
ATOM 681 C CA . PRO A 1 90 ? 6.105 -9.492 7.892 1.00 92.88 90 PRO A CA 1
ATOM 682 C C . PRO A 1 90 ? 4.841 -8.633 7.767 1.00 92.88 90 PRO A C 1
ATOM 684 O O . PRO A 1 90 ? 4.319 -8.415 6.671 1.00 92.88 90 PRO A O 1
ATOM 687 N N . ILE A 1 91 ? 4.390 -8.090 8.896 1.00 95.81 91 ILE A N 1
ATOM 688 C CA . ILE A 1 91 ? 3.302 -7.114 8.974 1.00 95.81 91 ILE A CA 1
ATOM 689 C C . ILE A 1 91 ? 3.728 -5.958 9.878 1.00 95.81 91 ILE A C 1
ATOM 691 O O . ILE A 1 91 ? 4.302 -6.170 10.946 1.00 95.81 91 ILE A O 1
ATOM 695 N N . HIS A 1 92 ? 3.451 -4.735 9.443 1.00 96.12 92 HIS A N 1
ATOM 696 C CA . HIS A 1 92 ? 3.754 -3.510 10.172 1.00 96.12 92 HIS A CA 1
ATOM 697 C C . HIS A 1 92 ? 2.485 -2.689 10.351 1.00 96.12 92 HIS A C 1
ATOM 699 O O . HIS A 1 92 ? 1.663 -2.593 9.440 1.00 96.12 92 HIS A O 1
ATOM 705 N N . PHE A 1 93 ? 2.361 -2.071 11.520 1.00 95.12 93 PHE A N 1
ATOM 706 C CA . PHE A 1 93 ? 1.229 -1.233 11.886 1.00 95.12 93 PHE A CA 1
ATOM 70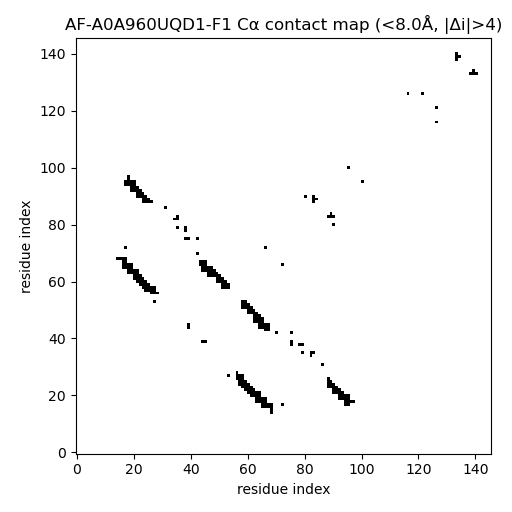7 C C . PHE A 1 93 ? 1.726 0.176 12.180 1.00 95.12 93 PHE A C 1
ATOM 709 O O . PHE A 1 93 ? 2.653 0.359 12.969 1.00 95.12 93 PHE A O 1
ATOM 716 N N . THR A 1 94 ? 1.106 1.172 11.563 1.00 94.19 94 THR A N 1
ATOM 717 C CA . THR A 1 94 ? 1.436 2.582 11.772 1.00 94.19 94 THR A CA 1
ATOM 718 C C . THR A 1 94 ? 0.160 3.335 12.132 1.00 94.19 94 THR A C 1
ATOM 720 O O . THR A 1 94 ? -0.725 3.444 11.281 1.00 94.19 94 THR A O 1
ATOM 723 N N . PRO A 1 95 ? 0.016 3.824 13.379 1.00 92.38 95 PRO A N 1
ATOM 724 C CA . PRO A 1 95 ? -1.096 4.692 13.747 1.00 92.38 95 PRO A CA 1
ATOM 725 C C . PRO A 1 95 ? -1.077 5.957 12.894 1.00 92.38 95 PRO A C 1
ATOM 727 O O . PRO A 1 95 ? -0.018 6.555 12.700 1.00 92.38 95 PRO A O 1
ATOM 730 N N . ILE A 1 96 ? -2.242 6.357 12.395 1.00 91.75 96 ILE A N 1
ATOM 731 C CA . ILE A 1 96 ? -2.408 7.578 11.606 1.00 91.75 96 ILE A CA 1
ATOM 732 C C . ILE A 1 96 ? -3.277 8.536 12.418 1.00 91.75 96 ILE A C 1
ATOM 734 O O . ILE A 1 96 ? -4.330 8.151 12.920 1.00 91.75 96 ILE A O 1
ATOM 738 N N . ASP A 1 97 ? -2.842 9.782 12.583 1.00 88.94 97 ASP A N 1
ATOM 739 C CA . ASP A 1 97 ? -3.703 10.807 13.171 1.00 88.94 97 ASP A CA 1
ATOM 740 C C . ASP A 1 97 ? -4.719 11.332 12.141 1.00 88.94 97 ASP A C 1
ATOM 742 O O . ASP A 1 97 ? -4.517 11.254 10.924 1.00 88.94 97 ASP A O 1
ATOM 746 N N . GLN A 1 98 ? -5.832 11.877 12.633 1.00 85.81 98 GLN A N 1
ATOM 747 C CA . GLN A 1 98 ? -6.910 12.374 11.776 1.00 85.81 98 GLN A CA 1
ATOM 748 C C . GLN A 1 98 ? -6.419 13.481 10.825 1.00 85.81 98 GLN A C 1
ATOM 750 O O . GLN A 1 98 ? -6.755 13.466 9.647 1.00 85.81 98 GLN A O 1
ATOM 755 N N . ALA A 1 99 ? -5.534 14.372 11.284 1.00 86.38 99 ALA A N 1
ATOM 756 C CA . ALA A 1 99 ? -4.996 15.458 10.462 1.00 86.38 99 ALA A CA 1
ATOM 757 C C . ALA A 1 99 ? -4.158 14.953 9.269 1.00 86.38 99 ALA A C 1
ATOM 759 O O . ALA A 1 99 ? -4.181 15.540 8.188 1.00 86.38 99 ALA A O 1
ATOM 760 N N . SER A 1 100 ? -3.402 13.871 9.446 1.00 85.00 100 SER A N 1
ATOM 761 C CA . SER A 1 100 ? -2.609 13.221 8.402 1.00 85.00 100 SER A CA 1
ATOM 762 C C . SER A 1 100 ? -3.499 12.532 7.381 1.00 85.00 100 SER A C 1
ATOM 764 O O . SER A 1 100 ? -3.229 12.631 6.184 1.00 85.00 100 SER A O 1
ATOM 766 N N . TYR A 1 101 ? -4.576 11.894 7.841 1.00 86.38 101 TYR A N 1
ATOM 767 C CA . TYR A 1 101 ? -5.597 11.346 6.958 1.00 86.38 101 TYR A CA 1
ATOM 768 C C . TYR A 1 101 ? -6.290 12.438 6.141 1.00 86.38 101 TYR A C 1
ATOM 770 O O . TYR A 1 101 ? -6.353 12.329 4.920 1.00 86.38 101 TYR A O 1
ATOM 778 N N . ASP A 1 102 ? -6.729 13.520 6.784 1.00 85.06 102 ASP A N 1
ATOM 779 C CA . ASP A 1 102 ? -7.414 14.628 6.113 1.00 85.06 102 ASP A CA 1
ATOM 780 C C . ASP A 1 102 ? -6.509 15.285 5.068 1.00 85.06 102 ASP A C 1
ATOM 782 O O . ASP A 1 102 ? -6.942 15.569 3.949 1.00 85.06 102 ASP A O 1
ATOM 786 N N . ARG A 1 103 ? -5.214 15.450 5.385 1.00 82.75 103 ARG A N 1
ATOM 787 C CA . ARG A 1 103 ? -4.215 15.852 4.390 1.00 82.75 103 ARG A CA 1
ATOM 788 C C . ARG A 1 103 ? -4.173 14.856 3.240 1.00 82.75 103 ARG A C 1
ATOM 790 O O . ARG A 1 103 ? -4.278 15.284 2.098 1.00 82.75 103 ARG A O 1
ATOM 797 N N . TRP A 1 104 ? -4.014 13.562 3.500 1.00 78.50 104 TRP A N 1
ATOM 798 C CA . TRP A 1 104 ? -3.913 12.544 2.449 1.00 78.50 104 TRP A CA 1
ATOM 799 C C . TRP A 1 104 ? -5.143 12.526 1.525 1.00 78.50 104 TRP A C 1
ATOM 801 O O . TRP A 1 104 ? -4.978 12.585 0.306 1.00 78.50 104 TRP A O 1
ATOM 811 N N . VAL A 1 105 ? -6.359 12.569 2.082 1.00 77.06 105 VAL A N 1
ATOM 812 C CA . VAL A 1 105 ? -7.611 12.685 1.311 1.00 77.06 105 VAL A CA 1
ATOM 813 C C . VAL A 1 105 ? -7.642 13.987 0.507 1.00 77.06 105 VAL A C 1
ATOM 815 O O . VAL A 1 105 ? -7.990 13.980 -0.673 1.00 77.06 105 VAL A O 1
ATOM 818 N N . GLY A 1 106 ? -7.199 15.099 1.101 1.00 69.56 106 GLY A N 1
ATOM 819 C CA . GLY A 1 106 ? -7.104 16.399 0.433 1.00 69.56 106 GLY A CA 1
ATOM 820 C C . GLY A 1 106 ? -6.143 16.433 -0.765 1.00 69.56 106 GLY A C 1
ATOM 821 O O . GLY A 1 106 ? -6.333 17.238 -1.675 1.00 69.56 106 GLY A O 1
ATOM 822 N N . HIS A 1 107 ? -5.150 15.537 -0.830 1.00 64.56 107 HIS A N 1
ATOM 823 C CA . HIS A 1 107 ? -4.264 15.395 -1.998 1.00 64.56 107 HIS A CA 1
ATOM 824 C C . HIS A 1 107 ? -4.895 14.578 -3.143 1.00 64.56 107 HIS A C 1
ATOM 826 O O . HIS A 1 107 ? -4.330 14.528 -4.238 1.00 64.56 107 HIS A O 1
ATOM 832 N N . GLY A 1 108 ? -6.080 13.984 -2.940 1.00 57.03 108 GLY A N 1
ATOM 833 C CA . GLY A 1 108 ? -6.817 13.205 -3.942 1.00 57.03 108 GLY A CA 1
ATOM 834 C C . GLY A 1 108 ? -7.238 13.980 -5.202 1.00 57.03 108 GLY A C 1
ATOM 835 O O . GLY A 1 108 ? -7.683 13.361 -6.165 1.00 57.03 108 GLY A O 1
ATOM 836 N N . GLY A 1 109 ? -7.062 15.307 -5.222 1.00 59.75 109 GLY A N 1
ATOM 837 C CA . GLY A 1 109 ? -7.350 16.186 -6.362 1.00 59.75 109 GLY A CA 1
ATOM 838 C C . GLY A 1 109 ? -6.149 16.563 -7.241 1.00 59.75 109 GLY A C 1
ATOM 839 O O . GLY A 1 109 ? -6.318 17.347 -8.174 1.00 59.75 109 GLY A O 1
ATOM 840 N N . GLN A 1 110 ? -4.939 16.062 -6.966 1.00 67.12 110 GLN A N 1
ATOM 841 C CA . GLN A 1 110 ? -3.772 16.352 -7.811 1.00 67.12 110 GLN A CA 1
ATOM 842 C C . GLN A 1 110 ? -3.959 15.735 -9.214 1.00 67.12 110 GLN A C 1
ATOM 844 O O . GLN A 1 110 ? -4.348 14.565 -9.320 1.00 67.12 110 GLN A O 1
ATOM 849 N N . PRO A 1 111 ? -3.687 16.481 -10.303 1.00 75.94 111 PRO A N 1
ATOM 850 C CA . PRO A 1 111 ? -3.829 15.963 -11.657 1.00 75.94 111 PRO A CA 1
ATOM 851 C C . PRO A 1 111 ? -2.920 14.748 -11.865 1.00 75.94 111 PRO A C 1
ATOM 853 O O . PRO A 1 111 ? -1.726 14.777 -11.566 1.00 75.94 111 PRO A O 1
ATOM 856 N N . ARG A 1 112 ? -3.500 13.662 -12.385 1.00 84.19 112 ARG A N 1
ATOM 857 C CA . ARG A 1 112 ? -2.778 12.425 -12.692 1.00 84.19 112 ARG A CA 1
ATOM 858 C C . ARG A 1 112 ? -2.399 12.402 -14.165 1.00 84.19 112 ARG A C 1
ATOM 860 O O . ARG A 1 112 ? -3.256 12.562 -15.030 1.00 84.19 112 ARG A O 1
ATOM 867 N N . TYR A 1 113 ? -1.126 12.146 -14.436 1.00 90.88 113 TYR A N 1
ATOM 868 C CA . TYR A 1 113 ? -0.592 12.035 -15.789 1.00 90.88 113 TYR A CA 1
ATOM 869 C C . TYR A 1 113 ? -0.173 10.596 -16.077 1.00 90.88 113 TYR A C 1
ATOM 871 O O . TYR A 1 113 ? 0.352 9.902 -15.205 1.00 90.88 113 TYR A O 1
ATOM 879 N N . ILE A 1 114 ? -0.378 10.163 -17.319 1.00 93.44 114 ILE A N 1
ATOM 880 C CA . ILE A 1 114 ? 0.163 8.907 -17.840 1.00 93.44 114 ILE A CA 1
ATOM 881 C C . ILE A 1 114 ? 1.263 9.268 -18.833 1.00 93.44 114 ILE A C 1
ATOM 883 O O . ILE A 1 114 ? 1.026 10.005 -19.787 1.00 93.44 114 ILE A O 1
ATOM 887 N N . VAL A 1 115 ? 2.464 8.738 -18.608 1.00 93.75 115 VAL A N 1
ATOM 888 C CA . VAL A 1 115 ? 3.606 8.883 -19.515 1.00 93.75 115 VAL A CA 1
ATOM 889 C C . VAL A 1 115 ? 3.901 7.520 -20.126 1.00 93.75 115 VAL A C 1
ATOM 891 O O . VAL A 1 115 ? 4.156 6.557 -19.405 1.00 93.75 115 VAL A O 1
ATOM 894 N N . THR A 1 116 ? 3.878 7.436 -21.456 1.00 95.31 116 THR A N 1
ATOM 895 C CA . THR A 1 116 ? 4.180 6.202 -22.189 1.00 95.31 116 THR A CA 1
ATOM 896 C C . THR A 1 116 ? 5.561 6.291 -22.827 1.00 95.31 116 THR A C 1
ATOM 898 O O . THR A 1 116 ? 5.826 7.160 -23.653 1.00 95.31 116 THR A O 1
ATOM 901 N N . LEU A 1 117 ? 6.445 5.373 -22.439 1.00 94.12 117 LEU A N 1
ATOM 902 C CA . LEU A 1 117 ? 7.806 5.245 -22.958 1.00 94.12 117 LEU A CA 1
ATOM 903 C C . LEU A 1 117 ? 7.851 4.113 -23.983 1.00 94.12 117 LEU A C 1
ATOM 905 O O . LEU A 1 117 ? 7.685 2.950 -23.624 1.00 94.12 117 LEU A O 1
ATOM 909 N N . LEU A 1 118 ? 8.089 4.445 -25.253 1.00 95.19 118 LEU A N 1
ATOM 910 C CA . LEU A 1 118 ? 8.175 3.470 -26.342 1.00 95.19 118 LEU A CA 1
ATOM 911 C C . LEU A 1 118 ? 9.625 3.326 -26.807 1.00 95.19 118 LEU A C 1
ATOM 913 O O . LEU A 1 118 ? 10.274 4.306 -27.165 1.00 95.19 118 LEU A O 1
ATOM 917 N N . SER A 1 119 ? 10.135 2.096 -26.819 1.00 92.69 119 SER A N 1
ATOM 918 C CA . SER A 1 119 ? 11.452 1.766 -27.366 1.00 92.69 119 SER A CA 1
ATOM 919 C C . SER A 1 119 ? 11.469 0.326 -27.870 1.00 92.69 119 SER A C 1
ATOM 921 O O . SER A 1 119 ? 10.762 -0.527 -27.340 1.00 92.69 119 SER A O 1
ATOM 923 N N . ARG A 1 120 ? 12.323 0.043 -28.860 1.00 94.50 120 ARG A N 1
ATOM 924 C CA . ARG A 1 120 ? 12.623 -1.335 -29.294 1.00 94.50 120 ARG A CA 1
ATOM 925 C C . ARG A 1 120 ? 13.391 -2.125 -28.229 1.00 94.50 120 ARG A C 1
ATOM 927 O O . ARG A 1 120 ? 13.235 -3.333 -28.137 1.00 94.50 120 ARG A O 1
ATOM 934 N N . ASP A 1 121 ? 14.209 -1.429 -27.443 1.00 94.44 121 ASP A N 1
ATOM 935 C CA . ASP A 1 121 ? 14.971 -1.963 -26.312 1.00 94.44 121 ASP A CA 1
ATOM 936 C C . ASP A 1 121 ? 14.918 -0.949 -25.159 1.00 94.44 121 ASP A C 1
ATOM 938 O O . ASP A 1 121 ? 15.329 0.211 -25.306 1.00 94.44 121 ASP A O 1
ATOM 942 N N . LEU A 1 122 ? 14.337 -1.336 -24.024 1.00 93.56 122 LEU A N 1
ATOM 943 C CA . LEU A 1 122 ? 14.138 -0.436 -22.889 1.00 93.56 122 LEU A CA 1
ATOM 944 C C . LEU A 1 122 ? 15.342 -0.515 -21.946 1.00 93.56 122 LEU A C 1
ATOM 946 O O . LEU A 1 122 ? 15.466 -1.444 -21.152 1.00 93.56 122 LEU A O 1
ATOM 950 N N . ARG A 1 123 ? 16.214 0.494 -22.023 1.00 95.81 123 ARG A N 1
ATOM 951 C CA . ARG A 1 123 ? 17.419 0.620 -21.195 1.00 95.81 123 ARG A CA 1
ATOM 952 C C . ARG A 1 123 ? 17.183 1.534 -19.998 1.00 95.81 123 ARG A C 1
ATOM 954 O O . ARG A 1 123 ? 16.356 2.444 -20.055 1.00 95.81 123 ARG A O 1
ATOM 961 N N . ALA A 1 124 ? 17.982 1.347 -18.948 1.00 96.88 124 ALA A N 1
ATOM 962 C CA . ALA A 1 124 ? 17.939 2.177 -17.743 1.00 96.88 124 ALA A CA 1
ATOM 963 C C . ALA A 1 124 ? 18.125 3.676 -18.043 1.00 96.88 124 ALA A C 1
ATOM 965 O O . ALA A 1 124 ? 17.472 4.505 -17.418 1.00 96.88 124 ALA A O 1
ATOM 966 N N . SER A 1 125 ? 18.943 4.029 -19.043 1.00 97.12 125 SER A N 1
ATOM 967 C CA . SER A 1 125 ? 19.123 5.418 -19.488 1.00 97.12 125 SER A CA 1
ATOM 968 C C . SER A 1 125 ? 17.823 6.055 -19.991 1.00 97.12 125 SER A C 1
ATOM 970 O O . SER A 1 125 ? 17.540 7.200 -19.653 1.00 97.12 125 SER A O 1
ATOM 972 N N . HIS A 1 126 ? 16.994 5.318 -20.741 1.00 95.81 126 HIS A N 1
ATOM 973 C CA . HIS A 1 126 ? 15.705 5.822 -21.231 1.00 95.81 126 HIS A CA 1
ATOM 974 C C . HIS A 1 126 ? 14.759 6.139 -20.070 1.00 95.81 126 HIS A C 1
ATOM 976 O O . HIS A 1 126 ? 14.149 7.207 -20.039 1.00 95.81 126 HIS A O 1
ATOM 982 N N . VAL A 1 127 ? 14.677 5.230 -19.092 1.00 96.25 127 VAL A N 1
ATOM 983 C CA . VAL A 1 127 ? 13.858 5.426 -17.890 1.00 96.25 127 VAL A CA 1
ATOM 984 C C . VAL A 1 127 ? 14.390 6.607 -17.080 1.00 96.25 127 VAL A C 1
ATOM 986 O O . VAL A 1 127 ? 13.613 7.487 -16.735 1.00 96.25 127 VAL A O 1
ATOM 989 N N . HIS A 1 128 ? 15.705 6.686 -16.856 1.00 97.31 128 HIS A N 1
ATOM 990 C CA . HIS A 1 128 ? 16.340 7.785 -16.126 1.00 97.31 128 HIS A CA 1
ATOM 991 C C . HIS A 1 128 ? 16.020 9.159 -16.726 1.00 97.31 128 HIS A C 1
ATOM 993 O O . HIS A 1 128 ? 15.664 10.078 -15.994 1.00 97.31 128 HIS A O 1
ATOM 999 N N . HIS A 1 129 ? 16.112 9.319 -18.050 1.00 96.75 129 HIS A N 1
ATOM 1000 C CA . HIS A 1 129 ? 15.806 10.605 -18.678 1.00 96.75 129 HIS A CA 1
ATOM 1001 C C . HIS A 1 129 ? 14.357 11.037 -18.441 1.00 96.75 129 HIS A C 1
ATOM 1003 O O . HIS A 1 129 ? 14.116 12.215 -18.178 1.00 96.75 129 HIS A O 1
ATOM 1009 N N . ALA A 1 130 ? 13.413 10.097 -18.492 1.00 95.94 130 ALA A N 1
ATOM 1010 C CA . ALA A 1 130 ? 12.011 10.383 -18.228 1.00 95.94 130 ALA A CA 1
ATOM 1011 C C . ALA A 1 130 ? 11.750 10.683 -16.748 1.00 95.94 130 ALA A C 1
ATOM 1013 O O . ALA A 1 130 ? 11.125 11.693 -16.432 1.00 95.94 130 ALA A O 1
ATOM 1014 N N . THR A 1 131 ? 12.266 9.856 -15.833 1.00 96.69 131 THR A N 1
ATOM 1015 C CA . THR A 1 131 ? 12.065 10.052 -14.390 1.00 96.69 131 THR A CA 1
ATOM 1016 C C . THR A 1 131 ? 12.744 11.320 -13.878 1.00 96.69 131 THR A C 1
ATOM 1018 O O . THR A 1 131 ? 12.187 11.983 -13.007 1.00 96.69 131 THR A O 1
ATOM 1021 N N . ARG A 1 132 ? 13.882 11.721 -14.464 1.00 97.88 132 ARG A N 1
ATOM 1022 C CA . ARG A 1 132 ? 14.533 13.012 -14.195 1.00 97.88 132 ARG A CA 1
ATOM 1023 C C . ARG A 1 132 ? 13.613 14.187 -14.529 1.00 97.88 132 ARG A C 1
ATOM 1025 O O . ARG A 1 132 ? 13.427 15.050 -13.684 1.00 97.88 132 ARG A O 1
ATOM 1032 N N . ILE A 1 133 ? 13.015 14.209 -15.725 1.00 96.81 133 ILE A N 1
ATOM 1033 C CA . ILE A 1 133 ? 12.102 15.294 -16.133 1.00 96.81 133 ILE A CA 1
ATOM 1034 C C . ILE A 1 133 ? 10.882 15.338 -15.208 1.00 96.81 133 ILE A C 1
ATOM 1036 O O . ILE A 1 133 ? 10.496 16.412 -14.761 1.00 96.81 133 ILE A O 1
ATOM 1040 N N . ILE A 1 134 ? 10.300 14.179 -14.882 1.00 95.06 134 ILE A N 1
ATOM 1041 C CA . ILE A 1 134 ? 9.164 14.082 -13.952 1.00 95.06 134 ILE A CA 1
ATOM 1042 C C . ILE A 1 134 ? 9.527 14.701 -12.590 1.00 95.06 134 ILE A C 1
ATOM 1044 O O . ILE A 1 134 ? 8.777 15.530 -12.076 1.00 95.06 134 ILE A O 1
ATOM 1048 N N . ALA A 1 135 ? 10.699 14.361 -12.046 1.00 95.69 135 ALA A N 1
ATOM 1049 C CA . ALA A 1 135 ? 11.177 14.904 -10.777 1.00 95.69 135 ALA A CA 1
ATOM 1050 C C . ALA A 1 135 ? 11.461 16.416 -10.841 1.00 95.69 135 ALA A C 1
ATOM 1052 O O . ALA A 1 135 ? 11.110 17.143 -9.917 1.00 95.69 135 ALA A O 1
ATOM 1053 N N . GLU A 1 136 ? 12.041 16.914 -11.938 1.00 97.19 136 GLU A N 1
ATOM 1054 C CA . GLU A 1 136 ? 12.286 18.350 -12.162 1.00 97.19 136 GLU A CA 1
ATOM 1055 C C . GLU A 1 136 ? 10.992 19.173 -12.238 1.00 97.19 136 GLU A C 1
ATOM 1057 O O . GLU A 1 136 ? 11.004 20.360 -11.925 1.00 97.19 136 GLU A O 1
ATOM 1062 N N . GLN A 1 137 ? 9.869 18.552 -12.613 1.00 94.25 137 GLN A N 1
ATOM 1063 C CA . GLN A 1 137 ? 8.538 19.168 -12.567 1.00 94.25 137 GLN A CA 1
ATOM 1064 C C . GLN A 1 137 ? 7.859 19.048 -11.189 1.00 94.25 137 GLN A C 1
ATOM 1066 O O . GLN A 1 137 ? 6.703 19.440 -11.040 1.00 94.25 137 GLN A O 1
ATOM 1071 N N . GLY A 1 138 ? 8.542 18.493 -10.183 1.00 92.12 138 GLY A N 1
ATOM 1072 C CA . GLY A 1 138 ? 7.991 18.290 -8.841 1.00 92.12 138 GLY A CA 1
ATOM 1073 C C . GLY A 1 138 ? 6.913 17.204 -8.767 1.00 92.12 138 GLY A C 1
ATOM 1074 O O . GLY A 1 138 ? 6.113 17.202 -7.834 1.00 92.12 138 GLY A O 1
ATOM 1075 N N . LEU A 1 139 ? 6.859 16.295 -9.746 1.00 91.88 139 LEU A N 1
ATOM 1076 C CA . LEU A 1 139 ? 5.865 15.226 -9.802 1.00 91.88 139 LEU A CA 1
ATOM 1077 C C . LEU A 1 139 ? 6.403 13.933 -9.180 1.00 91.88 139 LEU A C 1
ATOM 1079 O O . LEU A 1 139 ? 7.563 13.564 -9.361 1.00 91.88 139 LEU A O 1
ATOM 1083 N N . ASN A 1 140 ? 5.520 13.201 -8.501 1.00 90.38 140 ASN A N 1
ATOM 1084 C CA . ASN A 1 140 ? 5.801 11.862 -7.987 1.00 90.38 140 ASN A CA 1
ATOM 1085 C C . ASN A 1 140 ? 5.322 10.779 -8.962 1.00 90.38 140 ASN A C 1
ATOM 1087 O O . ASN A 1 140 ? 4.339 10.951 -9.684 1.00 90.38 140 ASN A O 1
ATOM 1091 N N . ILE A 1 141 ? 5.991 9.624 -8.943 1.00 92.25 141 ILE A N 1
ATOM 1092 C CA . ILE A 1 141 ? 5.604 8.454 -9.738 1.00 92.25 141 ILE A CA 1
ATOM 1093 C C . ILE A 1 141 ? 4.839 7.484 -8.843 1.00 92.25 141 ILE A C 1
ATOM 1095 O O . ILE A 1 141 ? 5.401 6.912 -7.915 1.00 92.25 141 ILE A O 1
ATOM 1099 N N . HIS A 1 142 ? 3.562 7.272 -9.154 1.00 87.88 142 HIS A N 1
ATOM 1100 C CA . HIS A 1 142 ? 2.710 6.348 -8.400 1.00 87.88 142 HIS A CA 1
ATOM 1101 C C . HIS A 1 142 ? 2.875 4.888 -8.829 1.00 87.88 142 HIS A C 1
ATOM 1103 O O . HIS A 1 142 ? 2.807 3.986 -8.001 1.00 87.88 142 HIS A O 1
ATOM 1109 N N . SER A 1 143 ? 3.059 4.633 -10.125 1.00 88.12 143 SER A N 1
ATOM 1110 C CA . SER A 1 143 ? 3.202 3.272 -10.639 1.00 88.12 143 SER A CA 1
ATOM 1111 C C . SER A 1 143 ? 3.980 3.249 -11.943 1.00 88.12 143 SER A C 1
ATOM 1113 O O . SER A 1 143 ? 3.780 4.116 -12.792 1.00 88.12 143 SER A O 1
ATOM 1115 N N . ILE A 1 144 ? 4.786 2.207 -12.128 1.00 91.25 144 ILE A N 1
ATOM 1116 C CA . ILE A 1 144 ? 5.423 1.870 -13.400 1.00 91.25 144 ILE A CA 1
ATOM 1117 C C . ILE A 1 144 ? 4.918 0.487 -13.799 1.00 91.25 144 ILE A C 1
ATOM 1119 O O . ILE A 1 144 ? 4.914 -0.435 -12.985 1.00 91.25 144 ILE A O 1
ATOM 1123 N N . ARG A 1 145 ? 4.469 0.351 -15.046 1.00 88.25 145 ARG A N 1
ATOM 1124 C CA . ARG A 1 145 ? 4.042 -0.922 -15.636 1.00 88.25 145 ARG A CA 1
ATOM 1125 C C . ARG A 1 145 ? 4.804 -1.121 -16.943 1.00 88.25 145 ARG A C 1
ATOM 1127 O O . ARG A 1 145 ? 5.020 -0.144 -17.661 1.00 88.25 145 ARG A O 1
ATOM 1134 N N . ARG A 1 146 ? 5.235 -2.354 -17.201 1.00 83.31 146 ARG A N 1
ATOM 1135 C CA . ARG A 1 146 ? 5.938 -2.766 -18.420 1.00 83.31 146 ARG A CA 1
ATOM 1136 C C . ARG A 1 146 ? 5.080 -3.743 -19.203 1.00 83.31 146 ARG A C 1
ATOM 1138 O O . ARG A 1 146 ? 4.408 -4.558 -18.537 1.00 83.31 146 ARG A O 1
#

pLDDT: mean 84.93, std 17.77, range [30.11, 97.88]

Foldseek 3Di:
DDPDDPPDPPDPDDQDFWKKKKKWKDFDDPCLVVQLVVLCVVQVKAWPDWDWDADPRIIIIITIITGDSVDDCPSSVVSNVVSCVVVVIDMDMDTDDPVNVVVVVVCVPPDDDDDDQDDPDDDPVSVVVVVVVCVVVVHDDPDDDD

Radius of gyration: 19.37 Å; Cα contacts (8 Å, |Δi|>4): 145; chains: 1; bounding box: 44×46×51 Å

Sequence (146 aa):
MALTDPDHPILAETSDSSLLLINISGVDRPGISRSITEVLAQYNVQILDMGQSVIHESLSLGILIRIPPRQSGAPVVKDLLFRAHHFGIPIHFTPIDQASYDRWVGHGGQPRYIVTLLSRDLRASHVHHATRIIAEQGLNIHSIRR

Mean predicted aligned error: 9.0 Å